Protein AF-A0A9P9SWT7-F1 (afdb_monomer)

Mean predicted aligned error: 10.87 Å

Foldseek 3Di:
DWDWDADPPRQIWIWDWDFDADPVRHGPDRDTDIDTHSDDPDDDPPVRPPDDDPPPDDD

Solvent-accessible surface area (backbone atoms only — not comparable to full-atom values): 4010 Å² total; per-residue (Å²): 118,68,46,84,44,69,44,98,86,72,50,52,25,35,39,38,65,48,72,46,58,42,99,82,69,45,76,70,47,92,52,70,53,80,50,80,34,72,72,78,87,76,89,75,60,75,83,71,41,96,81,61,75,73,88,80,62,84,132

Secondary structure (DSSP, 8-state):
-EEEEE-TTS-EEEEEE--EE-TTSSEEE----EEEESS------GGGSTT-S-TT---

Structure (mmCIF, N/CA/C/O backbone):
data_AF-A0A9P9SWT7-F1
#
_entry.id   AF-A0A9P9SWT7-F1
#
loop_
_atom_site.group_PDB
_atom_site.id
_atom_site.type_symbol
_atom_site.label_atom_id
_atom_site.label_alt_id
_atom_site.label_comp_id
_atom_site.label_asym_id
_atom_site.label_entity_id
_atom_site.label_seq_id
_atom_site.pdbx_PDB_ins_code
_atom_site.Cartn_x
_atom_site.Cartn_y
_atom_site.Cartn_z
_atom_site.occupancy
_atom_site.B_iso_or_equiv
_atom_site.auth_seq_id
_atom_site.auth_comp_id
_atom_site.auth_asym_id
_atom_site.auth_atom_id
_atom_site.pdbx_PDB_model_num
ATOM 1 N N . PHE A 1 1 ? 6.201 -5.248 1.466 1.00 60.16 1 PHE A N 1
ATOM 2 C CA . PHE A 1 1 ? 7.465 -4.702 0.937 1.00 60.16 1 PHE A CA 1
ATOM 3 C C . PHE A 1 1 ? 7.191 -4.180 -0.459 1.00 60.16 1 PHE A C 1
ATOM 5 O O . PHE A 1 1 ? 6.513 -4.877 -1.206 1.00 60.16 1 PHE A O 1
ATOM 12 N N . GLY A 1 2 ? 7.598 -2.948 -0.756 1.00 68.44 2 GLY A N 1
ATOM 13 C CA . GLY A 1 2 ? 7.481 -2.377 -2.096 1.00 68.44 2 GLY A CA 1
ATOM 14 C C . GLY A 1 2 ? 8.861 -2.187 -2.713 1.00 68.44 2 GLY A C 1
ATOM 15 O O . GLY A 1 2 ? 9.841 -2.052 -1.982 1.00 68.44 2 GLY A O 1
ATOM 16 N N . GLU A 1 3 ? 8.928 -2.222 -4.035 1.00 80.06 3 GLU A N 1
ATOM 17 C CA . GLU A 1 3 ? 10.166 -2.156 -4.816 1.00 80.06 3 GLU A CA 1
ATOM 18 C C . GLU A 1 3 ? 10.034 -1.096 -5.920 1.00 80.06 3 GLU A C 1
ATOM 20 O O . GLU A 1 3 ? 8.967 -0.959 -6.520 1.00 80.06 3 GLU A O 1
ATOM 25 N N . GLU A 1 4 ? 11.094 -0.326 -6.185 1.00 80.19 4 GLU A N 1
ATOM 26 C CA . GLU A 1 4 ? 11.134 0.567 -7.351 1.00 80.19 4 GLU A CA 1
ATOM 27 C C . GLU A 1 4 ? 11.383 -0.271 -8.609 1.00 80.19 4 GLU A C 1
ATOM 29 O O . GLU A 1 4 ? 12.300 -1.092 -8.657 1.00 80.19 4 GLU A O 1
ATOM 34 N N . LYS A 1 5 ? 10.560 -0.062 -9.635 1.00 83.62 5 LYS A N 1
ATOM 35 C CA . LYS A 1 5 ? 10.670 -0.705 -10.944 1.00 83.62 5 LYS A CA 1
ATOM 36 C C . LYS 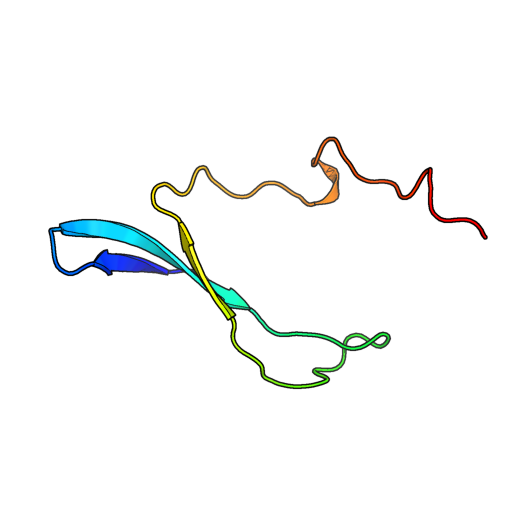A 1 5 ? 10.665 0.341 -12.050 1.00 83.62 5 LYS A C 1
ATOM 38 O O . LYS A 1 5 ? 10.207 1.467 -11.867 1.00 83.62 5 LYS A O 1
ATOM 43 N N . ILE A 1 6 ? 11.163 -0.0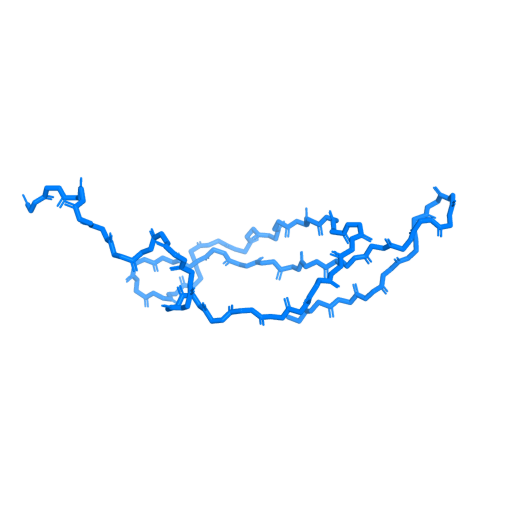56 -13.216 1.00 81.75 6 ILE A N 1
ATOM 44 C CA . ILE A 1 6 ? 11.180 0.763 -14.430 1.00 81.75 6 ILE A CA 1
ATOM 45 C C . ILE A 1 6 ? 10.237 0.117 -15.444 1.00 81.75 6 ILE A C 1
ATOM 47 O O . ILE A 1 6 ? 10.336 -1.080 -15.712 1.00 81.75 6 ILE A O 1
ATOM 51 N N . ALA A 1 7 ? 9.281 0.888 -15.961 1.00 78.94 7 ALA A N 1
ATOM 52 C CA . ALA A 1 7 ? 8.338 0.428 -16.976 1.00 78.94 7 ALA A CA 1
ATOM 53 C C . ALA A 1 7 ? 8.978 0.479 -18.366 1.00 78.94 7 ALA A C 1
ATOM 55 O O . ALA A 1 7 ? 9.951 1.205 -18.594 1.00 78.94 7 ALA A O 1
ATOM 56 N N . ASN A 1 8 ? 8.388 -0.240 -19.321 1.00 73.69 8 ASN A N 1
ATOM 57 C CA . ASN A 1 8 ? 8.753 -0.106 -20.728 1.00 73.69 8 ASN A CA 1
ATOM 58 C C . ASN A 1 8 ? 8.490 1.348 -21.157 1.00 73.69 8 ASN A C 1
ATOM 60 O O . ASN A 1 8 ? 7.343 1.786 -21.176 1.00 73.69 8 ASN A O 1
ATOM 64 N N . GLY A 1 9 ? 9.559 2.107 -21.413 1.00 79.44 9 GLY A N 1
ATOM 65 C CA . GLY A 1 9 ? 9.507 3.562 -21.620 1.00 79.44 9 GLY A CA 1
ATOM 66 C C . GLY A 1 9 ? 10.264 4.399 -20.579 1.00 79.44 9 GLY A C 1
ATOM 67 O O . GLY A 1 9 ? 10.272 5.619 -20.684 1.00 79.44 9 GLY A O 1
ATOM 68 N N . GLY A 1 10 ? 10.919 3.780 -19.588 1.00 79.38 10 GLY A N 1
ATOM 69 C CA . GLY A 1 10 ? 11.823 4.473 -18.657 1.00 79.38 10 GLY A CA 1
ATOM 70 C C . GLY A 1 10 ? 11.140 5.146 -17.460 1.00 79.38 10 GLY A C 1
ATOM 71 O O . GLY A 1 10 ? 11.822 5.717 -16.610 1.00 79.38 10 GLY A O 1
ATOM 72 N N . ILE A 1 11 ? 9.812 5.054 -17.354 1.00 79.3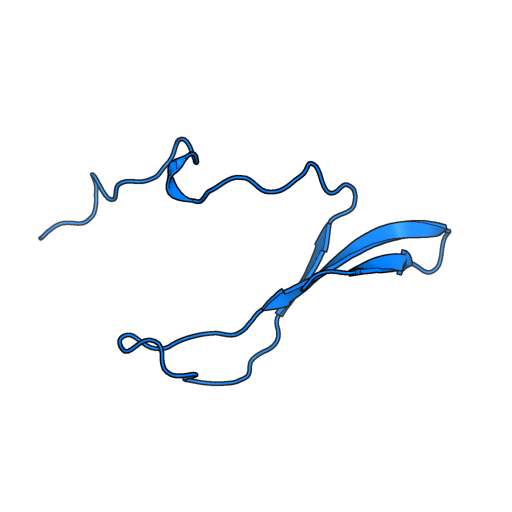1 11 ILE A N 1
ATOM 73 C CA . ILE A 1 11 ? 9.054 5.605 -16.225 1.00 79.31 11 ILE A CA 1
ATOM 74 C C . ILE A 1 11 ? 9.340 4.772 -14.974 1.00 79.31 11 ILE A C 1
ATOM 76 O O . ILE A 1 11 ? 9.128 3.557 -14.962 1.00 79.31 11 ILE A O 1
ATOM 80 N N . LYS A 1 12 ? 9.810 5.432 -13.914 1.00 79.62 12 LYS A N 1
ATOM 81 C CA . LYS A 1 12 ? 9.980 4.821 -12.595 1.00 79.62 12 LYS A CA 1
ATOM 82 C C . LYS A 1 12 ? 8.635 4.730 -11.892 1.00 79.62 12 LYS A C 1
ATOM 84 O O . LYS A 1 12 ? 7.880 5.695 -11.876 1.00 79.62 12 LYS A O 1
ATOM 89 N N . TYR A 1 13 ? 8.352 3.588 -11.287 1.00 79.25 13 TYR A N 1
ATOM 90 C CA . TYR A 1 13 ? 7.168 3.401 -10.466 1.00 79.25 13 TYR A CA 1
ATOM 91 C C . TYR A 1 13 ? 7.499 2.568 -9.235 1.00 79.25 13 TYR A C 1
ATOM 93 O O . TYR A 1 13 ? 8.371 1.702 -9.254 1.00 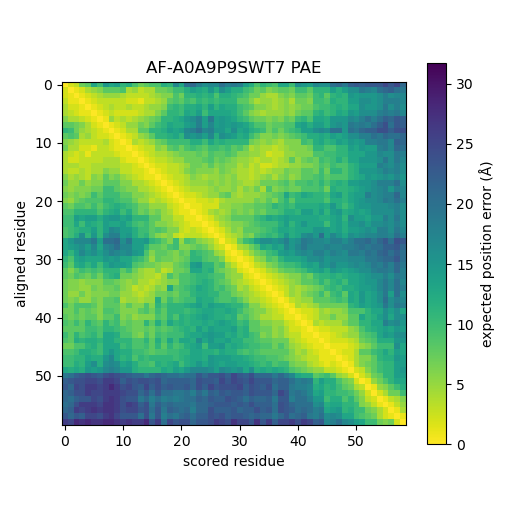79.25 13 TYR A O 1
ATOM 101 N N . PHE A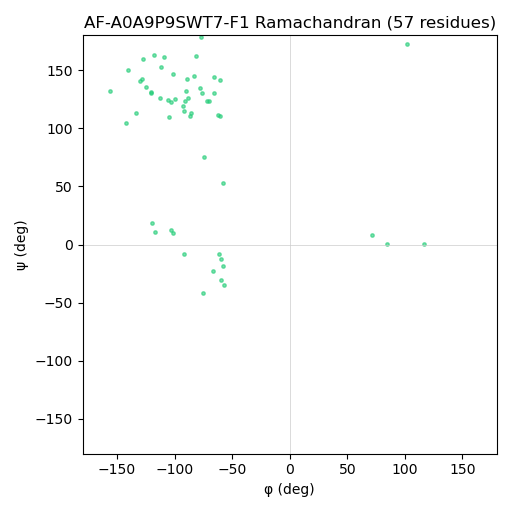 1 14 ? 6.775 2.817 -8.152 1.00 77.75 14 PHE A N 1
ATOM 102 C CA . PHE A 1 14 ? 6.844 1.992 -6.959 1.00 77.75 14 PHE A CA 1
ATOM 103 C C . PHE A 1 14 ? 5.793 0.890 -7.050 1.00 77.75 14 PHE A C 1
ATOM 105 O O . PHE A 1 14 ? 4.608 1.170 -7.238 1.00 77.75 14 PHE A O 1
ATOM 112 N N . HIS A 1 15 ? 6.241 -0.354 -6.945 1.00 76.56 15 HIS A N 1
ATOM 113 C CA . HIS A 1 15 ? 5.421 -1.549 -7.042 1.00 76.56 15 HIS A CA 1
ATOM 114 C C . HIS A 1 15 ? 5.095 -2.075 -5.648 1.00 76.56 15 HIS A C 1
ATOM 116 O O . HIS A 1 15 ? 5.994 -2.342 -4.847 1.00 76.56 15 HIS A O 1
ATOM 122 N N . VAL A 1 16 ? 3.807 -2.251 -5.360 1.00 76.56 16 VAL A N 1
ATOM 123 C CA . VAL A 1 16 ? 3.327 -2.749 -4.067 1.00 76.56 16 VAL A CA 1
ATOM 124 C C . VAL A 1 16 ? 2.535 -4.029 -4.275 1.00 76.56 16 VAL A C 1
ATOM 126 O O . VAL A 1 16 ? 1.617 -4.055 -5.087 1.00 76.56 16 VAL A O 1
ATOM 129 N N . LYS A 1 17 ? 2.865 -5.065 -3.496 1.00 75.12 17 LYS A N 1
ATOM 130 C CA . LYS A 1 17 ? 2.060 -6.284 -3.363 1.00 75.12 17 LYS A CA 1
ATOM 131 C C . LYS A 1 17 ? 1.301 -6.245 -2.041 1.00 75.12 17 LYS A C 1
ATOM 133 O O . LYS A 1 17 ? 1.921 -6.132 -0.980 1.00 75.12 17 LYS A O 1
ATOM 138 N N . ALA A 1 18 ? -0.023 -6.341 -2.107 1.00 72.94 18 ALA A N 1
ATOM 139 C CA . ALA A 1 18 ? -0.905 -6.365 -0.938 1.00 72.94 18 ALA A CA 1
ATOM 140 C C . ALA A 1 18 ? -1.531 -7.754 -0.721 1.00 72.94 18 ALA A C 1
ATOM 142 O O . ALA A 1 18 ? -1.557 -8.571 -1.636 1.00 72.94 18 ALA A O 1
ATOM 143 N N . ARG A 1 19 ? -2.037 -8.018 0.489 1.00 76.81 19 ARG A N 1
ATOM 144 C CA . ARG A 1 19 ? -2.834 -9.210 0.826 1.00 76.81 19 ARG A CA 1
ATOM 145 C C . ARG A 1 19 ? -4.123 -8.770 1.511 1.00 76.81 19 ARG A C 1
ATOM 147 O O . ARG A 1 19 ? -4.088 -7.848 2.322 1.00 76.81 19 ARG A O 1
ATOM 154 N N . TYR A 1 20 ? -5.225 -9.456 1.226 1.00 74.56 20 TYR A N 1
ATOM 155 C CA . TYR A 1 20 ? -6.496 -9.238 1.914 1.00 74.56 20 TYR A CA 1
ATOM 156 C C . TYR A 1 20 ? -6.579 -10.124 3.161 1.00 74.56 20 TYR A C 1
ATOM 158 O O . TYR A 1 20 ? -6.396 -11.344 3.093 1.00 74.56 20 TYR A O 1
ATOM 166 N N . LEU A 1 21 ? -6.850 -9.497 4.303 1.00 80.19 21 LEU A N 1
ATOM 167 C CA . LEU A 1 21 ? -7.077 -10.171 5.580 1.00 80.19 21 LEU A CA 1
ATOM 168 C C . LEU A 1 21 ? -8.583 -10.227 5.870 1.00 80.19 21 LEU A C 1
ATOM 170 O O . LEU A 1 21 ? -9.318 -9.319 5.485 1.00 80.19 21 LEU A O 1
ATOM 174 N N . ASP A 1 22 ? -9.040 -11.291 6.527 1.00 78.38 22 ASP A N 1
ATOM 175 C CA . ASP A 1 22 ? -10.393 -11.387 7.076 1.00 78.38 22 ASP A CA 1
ATOM 176 C C . ASP A 1 22 ? -10.543 -10.582 8.378 1.00 78.38 22 ASP A C 1
ATOM 178 O O . ASP A 1 22 ? -9.591 -9.998 8.902 1.00 78.38 22 ASP A O 1
ATOM 182 N N . PHE A 1 23 ? -11.758 -10.592 8.936 1.00 74.38 23 PHE A N 1
ATOM 183 C CA . PHE A 1 23 ? -12.098 -9.934 10.203 1.00 74.38 23 PHE A CA 1
ATOM 184 C C . PHE A 1 23 ? -11.267 -10.400 11.408 1.00 74.38 23 PHE A C 1
ATOM 186 O O . PHE A 1 23 ? -11.235 -9.714 12.424 1.00 74.38 23 PHE A O 1
ATOM 193 N N . LYS A 1 24 ? -10.610 -11.561 11.325 1.00 81.62 24 LYS A N 1
ATOM 194 C CA . LYS A 1 24 ? -9.737 -12.103 12.374 1.00 81.62 24 LYS A CA 1
ATOM 195 C C . LYS A 1 24 ? -8.254 -11.893 12.058 1.00 81.62 24 LYS A C 1
ATOM 197 O O . LYS A 1 24 ? -7.404 -12.457 12.742 1.00 81.62 24 LYS A O 1
ATOM 202 N N . GLY A 1 25 ? -7.928 -11.109 11.029 1.00 74.50 25 GLY A N 1
ATOM 203 C CA . GLY A 1 25 ? -6.555 -10.876 10.587 1.00 74.50 25 GLY A CA 1
ATOM 204 C C . GLY A 1 25 ? -5.912 -12.088 9.906 1.00 74.50 25 GLY A C 1
ATOM 205 O O . GLY A 1 25 ? -4.715 -12.062 9.622 1.00 74.50 25 GLY A O 1
ATOM 206 N N . LYS A 1 26 ? -6.673 -13.154 9.628 1.00 79.31 26 LYS A N 1
ATOM 207 C CA . LYS A 1 26 ? -6.187 -14.311 8.878 1.00 79.31 26 LYS A CA 1
ATOM 208 C C . LYS A 1 26 ?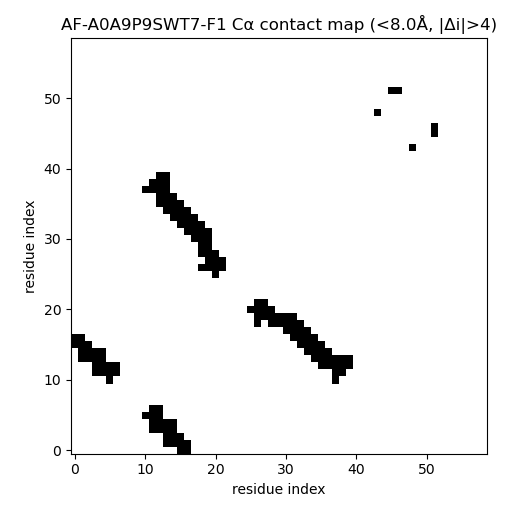 -6.293 -14.005 7.389 1.00 79.31 26 LYS A C 1
ATOM 210 O O . LYS A 1 26 ? -7.202 -13.320 6.936 1.00 79.31 26 LYS A O 1
ATOM 215 N N . VAL A 1 27 ? -5.349 -14.506 6.599 1.00 73.56 27 VAL A N 1
ATOM 216 C CA . VAL A 1 27 ? -5.412 -14.369 5.140 1.00 73.56 27 VAL A CA 1
ATOM 217 C C . VAL A 1 27 ? -6.663 -15.092 4.636 1.00 73.56 27 VAL A C 1
ATOM 219 O O . VAL A 1 27 ? -6.744 -16.317 4.710 1.00 73.56 27 VAL A O 1
ATOM 222 N N . PHE A 1 28 ? -7.639 -14.325 4.152 1.00 66.00 28 PHE A N 1
ATOM 223 C CA . PHE A 1 28 ? -8.897 -14.852 3.615 1.00 66.00 28 PHE A CA 1
ATOM 224 C C . PHE A 1 28 ? -8.685 -15.463 2.226 1.00 66.00 28 PHE A C 1
ATOM 226 O O . PHE A 1 28 ? -9.202 -16.528 1.900 1.00 66.00 28 PHE A O 1
ATOM 233 N N . ARG A 1 29 ? -7.886 -14.765 1.411 1.00 64.19 29 ARG A N 1
ATOM 234 C CA . ARG A 1 29 ? -7.459 -15.145 0.065 1.00 64.19 29 ARG A CA 1
ATOM 235 C C . ARG A 1 29 ? -6.156 -14.409 -0.239 1.00 64.19 29 ARG A C 1
ATOM 237 O O . ARG A 1 29 ? -6.077 -13.197 -0.035 1.00 64.19 29 ARG A O 1
ATOM 244 N N . GLU A 1 30 ? -5.143 -15.106 -0.749 1.00 60.25 30 GLU A N 1
ATOM 245 C CA . GLU A 1 30 ? -3.973 -14.445 -1.338 1.00 60.25 30 GLU A CA 1
ATOM 246 C C . GLU A 1 30 ? -4.359 -13.866 -2.703 1.00 60.25 30 GLU A C 1
ATOM 248 O O . GLU A 1 30 ? -4.050 -14.412 -3.755 1.00 60.25 30 GLU A O 1
ATOM 253 N N . THR A 1 31 ? -5.093 -12.757 -2.694 1.00 60.00 31 THR A N 1
ATOM 254 C CA . THR A 1 31 ? -5.164 -11.880 -3.860 1.00 60.00 31 THR A CA 1
ATOM 255 C C . THR A 1 31 ? -4.079 -10.833 -3.692 1.00 60.00 31 THR A C 1
ATOM 257 O O . THR A 1 31 ? -4.124 -10.030 -2.760 1.00 60.00 31 THR A O 1
ATOM 260 N N . SER A 1 32 ? -3.096 -10.871 -4.589 1.00 61.09 32 SER A N 1
ATOM 261 C CA . SER A 1 32 ? -2.123 -9.803 -4.760 1.00 61.09 32 SER A CA 1
ATOM 262 C C . SER A 1 32 ? -2.691 -8.762 -5.712 1.00 61.09 32 SER A C 1
ATOM 264 O O . SER A 1 32 ? -2.877 -9.040 -6.895 1.00 61.09 32 SER A O 1
ATOM 266 N N . SER A 1 33 ? -2.956 -7.569 -5.197 1.00 63.34 33 SER A N 1
ATOM 267 C CA . SER A 1 33 ? -3.195 -6.397 -6.036 1.00 63.34 33 SER A CA 1
ATOM 268 C C . SER A 1 33 ? -1.860 -5.712 -6.294 1.00 63.34 33 SER A C 1
ATOM 270 O O . SER A 1 33 ? -1.088 -5.504 -5.354 1.00 63.34 33 SER A O 1
ATOM 272 N N . GLU A 1 34 ? -1.601 -5.379 -7.554 1.00 68.25 34 GLU A N 1
ATOM 273 C CA . GLU A 1 34 ? -0.429 -4.618 -7.972 1.00 68.25 34 GLU A CA 1
ATOM 274 C C . GLU A 1 34 ? -0.869 -3.196 -8.314 1.00 68.25 34 GLU A C 1
ATOM 276 O O . GLU A 1 34 ? -1.765 -2.990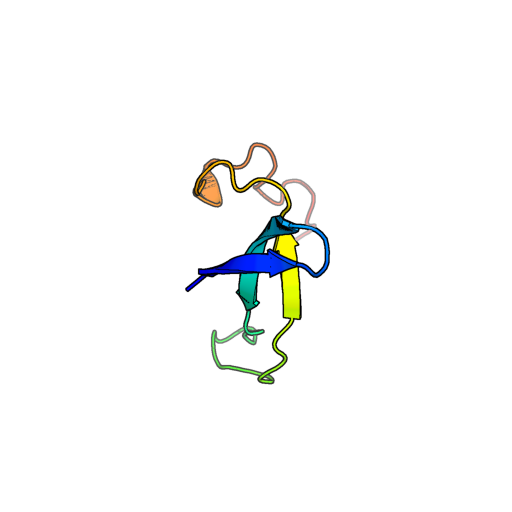 -9.131 1.00 68.25 34 GLU A O 1
ATOM 281 N N . ALA A 1 35 ? -0.249 -2.209 -7.674 1.00 71.25 35 ALA A N 1
ATOM 282 C CA . ALA A 1 35 ? -0.444 -0.801 -7.995 1.00 71.25 35 ALA A CA 1
ATOM 283 C C . ALA A 1 35 ? 0.898 -0.195 -8.402 1.00 71.25 35 ALA A C 1
ATOM 285 O O . ALA A 1 35 ? 1.900 -0.383 -7.707 1.00 71.25 35 ALA A O 1
ATOM 286 N N . ALA A 1 36 ? 0.908 0.523 -9.524 1.00 73.19 36 ALA A N 1
ATOM 287 C CA . ALA A 1 36 ? 2.041 1.330 -9.947 1.00 73.19 36 ALA A CA 1
ATOM 288 C C . ALA A 1 36 ? 1.854 2.756 -9.421 1.00 73.19 36 ALA A C 1
ATOM 290 O O . ALA A 1 36 ? 0.880 3.427 -9.756 1.00 73.19 36 ALA A O 1
ATOM 291 N N . ILE A 1 37 ? 2.784 3.215 -8.586 1.00 76.75 37 ILE A N 1
ATOM 292 C CA . ILE A 1 37 ? 2.804 4.593 -8.090 1.00 76.75 37 ILE A CA 1
ATOM 293 C C . ILE A 1 37 ? 3.918 5.329 -8.824 1.00 76.75 37 ILE A C 1
ATOM 295 O O . ILE A 1 37 ? 5.091 5.075 -8.564 1.00 76.75 37 ILE A O 1
ATOM 299 N N . GLU A 1 38 ? 3.559 6.249 -9.715 1.00 74.62 38 GLU A N 1
ATOM 300 C CA . GLU A 1 38 ? 4.512 7.012 -10.538 1.00 74.62 38 GLU A CA 1
ATOM 301 C C . GLU A 1 38 ? 5.537 7.793 -9.696 1.00 74.62 38 GLU A C 1
ATOM 303 O O . GLU A 1 38 ? 6.707 7.902 -10.051 1.00 74.62 38 GLU A O 1
ATOM 308 N N . LYS A 1 39 ? 5.126 8.301 -8.526 1.00 74.25 39 LYS A N 1
ATOM 309 C CA . LYS A 1 39 ? 6.027 8.966 -7.578 1.00 74.25 39 LYS A CA 1
ATOM 310 C C . LYS A 1 39 ? 5.666 8.627 -6.140 1.00 74.25 39 LYS A C 1
ATOM 312 O O . LYS A 1 39 ? 4.707 9.165 -5.586 1.00 74.25 39 LYS A O 1
ATOM 317 N N . PHE A 1 40 ? 6.458 7.761 -5.515 1.00 74.06 40 PHE A N 1
ATOM 318 C CA . PHE A 1 40 ? 6.330 7.465 -4.092 1.00 74.06 40 PHE A CA 1
ATOM 319 C C . PHE A 1 40 ? 6.810 8.660 -3.256 1.00 74.06 40 PHE A C 1
ATOM 321 O O . PHE A 1 40 ? 7.937 9.122 -3.415 1.00 74.06 40 PHE A O 1
ATOM 328 N N . ARG A 1 41 ? 5.947 9.190 -2.381 1.00 78.25 41 ARG A N 1
ATOM 329 C CA . ARG A 1 41 ? 6.226 10.395 -1.569 1.00 78.25 41 ARG A CA 1
ATOM 330 C C . ARG A 1 41 ? 6.578 10.087 -0.109 1.00 78.25 41 ARG A C 1
ATOM 332 O O . ARG A 1 41 ? 6.606 10.997 0.711 1.00 78.25 41 ARG A O 1
ATOM 339 N N . GLY A 1 42 ? 6.846 8.822 0.207 1.00 76.88 42 GLY A N 1
ATOM 340 C CA . GLY A 1 42 ? 7.075 8.350 1.570 1.00 76.88 42 GLY A CA 1
ATOM 341 C C . GLY A 1 42 ? 5.861 7.641 2.167 1.00 76.88 42 GLY A C 1
ATOM 342 O O . GLY A 1 42 ? 4.782 7.589 1.578 1.00 76.88 42 GLY A O 1
ATOM 343 N N . VAL A 1 43 ? 6.071 7.055 3.343 1.00 77.62 43 VAL A N 1
ATOM 344 C CA . VAL A 1 43 ? 5.023 6.402 4.134 1.00 77.62 43 VAL A CA 1
ATOM 345 C C . VAL A 1 43 ? 4.362 7.415 5.068 1.00 77.62 43 VAL A C 1
ATOM 347 O O . VAL A 1 43 ? 5.038 8.271 5.632 1.00 77.62 43 VAL A O 1
ATOM 350 N N . LYS A 1 44 ? 3.047 7.300 5.257 1.00 80.06 44 LYS A N 1
ATOM 351 C CA . LYS A 1 44 ? 2.286 8.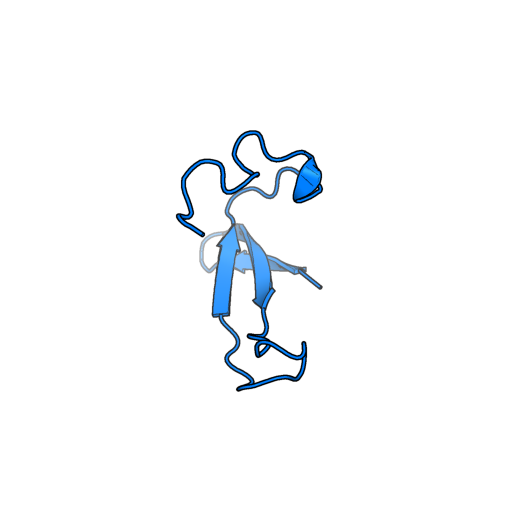048 6.265 1.00 80.06 44 LYS A CA 1
ATOM 352 C C . LYS A 1 44 ? 1.533 7.043 7.131 1.00 80.06 44 LYS A C 1
ATOM 354 O O . LYS A 1 44 ? 0.985 6.085 6.580 1.00 80.06 44 LYS A O 1
ATOM 359 N N . GLN A 1 45 ? 1.537 7.206 8.458 1.00 74.88 45 GLN A N 1
ATOM 360 C CA . GLN A 1 45 ? 0.758 6.304 9.306 1.00 74.88 45 GLN A CA 1
ATOM 361 C C . GLN A 1 45 ? -0.727 6.504 9.011 1.00 74.88 45 GLN A C 1
ATOM 363 O O . GLN A 1 45 ? -1.173 7.618 8.738 1.00 74.88 45 GLN A O 1
ATOM 368 N N . ILE A 1 46 ? -1.503 5.420 9.058 1.00 74.38 46 ILE A N 1
ATOM 369 C CA . ILE A 1 46 ? -2.943 5.489 8.785 1.00 74.38 46 ILE A CA 1
ATOM 370 C C . ILE A 1 46 ? -3.660 6.436 9.761 1.00 74.38 46 ILE A C 1
ATOM 372 O O . ILE A 1 46 ? -4.611 7.104 9.375 1.00 74.38 46 ILE A O 1
ATOM 376 N N . THR A 1 47 ? -3.149 6.542 10.991 1.00 73.25 47 THR A N 1
ATOM 377 C CA . THR A 1 47 ? -3.602 7.462 12.045 1.00 73.25 47 THR A CA 1
ATOM 378 C C . THR A 1 47 ? -3.355 8.930 11.723 1.00 73.25 47 THR A C 1
ATOM 380 O O . THR A 1 47 ? -4.042 9.788 12.262 1.00 73.25 47 THR A O 1
ATOM 383 N N . ASP A 1 48 ? -2.405 9.223 10.835 1.00 75.56 48 ASP A N 1
ATOM 384 C CA . ASP A 1 48 ? -2.067 10.588 10.437 1.00 75.56 48 ASP A CA 1
ATOM 385 C C . ASP A 1 48 ? -2.863 11.025 9.196 1.00 75.56 48 ASP A C 1
ATOM 387 O O . ASP A 1 48 ? -2.765 12.177 8.759 1.00 75.56 48 ASP A O 1
ATOM 391 N N . LEU A 1 49 ? -3.602 10.110 8.552 1.00 74.44 49 LEU A N 1
ATOM 392 C CA . LEU A 1 49 ? -4.480 10.452 7.434 1.00 74.44 49 LEU A CA 1
ATOM 393 C C . LEU A 1 49 ? -5.610 11.348 7.948 1.00 74.44 49 LEU A C 1
ATOM 395 O O . LEU A 1 49 ? -6.304 10.999 8.896 1.00 74.44 49 LEU A O 1
ATOM 399 N N . GLU A 1 50 ? -5.844 12.474 7.273 1.00 70.44 50 GLU A N 1
ATOM 400 C CA . GLU A 1 50 ? -6.831 13.492 7.680 1.00 70.44 50 GLU A CA 1
ATOM 401 C C . GLU A 1 50 ? -8.285 12.970 7.730 1.00 70.44 50 GLU A C 1
ATOM 403 O O . GLU A 1 50 ? -9.180 13.664 8.206 1.00 70.44 50 GLU A O 1
ATOM 408 N N . VAL A 1 51 ? -8.533 11.742 7.257 1.00 63.12 51 VAL A N 1
ATOM 409 C CA . VAL A 1 51 ? -9.864 11.188 6.968 1.00 63.12 51 VAL A CA 1
ATOM 410 C C . VAL A 1 51 ? -10.261 9.935 7.763 1.00 63.12 51 VAL A C 1
ATOM 412 O O . VAL A 1 51 ? -11.216 9.269 7.378 1.00 63.12 51 VAL A O 1
ATOM 415 N N . VAL A 1 52 ? -9.634 9.605 8.898 1.00 55.00 52 VAL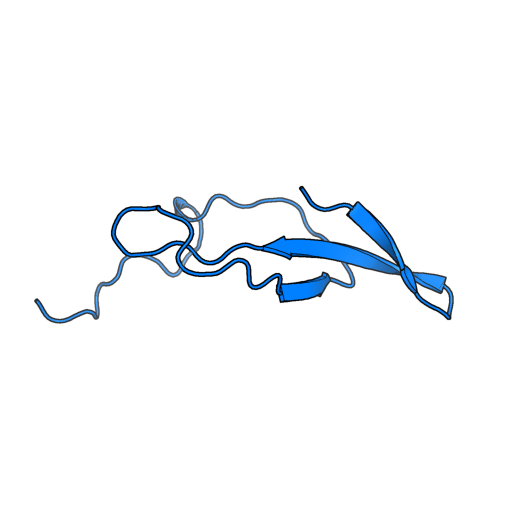 A N 1
ATOM 416 C CA . VAL A 1 52 ? -10.171 8.537 9.779 1.00 55.00 52 VAL A CA 1
ATOM 417 C C . VAL A 1 52 ? -10.170 9.018 11.236 1.00 55.00 52 VAL A C 1
ATOM 419 O O . VAL A 1 52 ? -9.114 9.291 11.793 1.00 55.00 52 VAL A O 1
ATOM 422 N N . PRO A 1 53 ? -11.359 9.199 11.843 1.00 58.75 53 PRO A N 1
ATOM 423 C CA . PRO A 1 53 ? -12.200 8.066 12.204 1.00 58.75 53 PRO A CA 1
ATOM 424 C C . PRO A 1 53 ? -13.551 8.053 11.493 1.00 58.75 53 PRO A C 1
ATOM 426 O O . PRO A 1 53 ? -14.012 9.056 10.959 1.00 58.75 53 PRO A O 1
ATOM 429 N N . LEU A 1 54 ? -14.175 6.878 11.524 1.00 59.97 54 LEU A N 1
ATOM 430 C CA . LEU A 1 54 ? -15.516 6.510 11.067 1.00 59.97 54 LEU A CA 1
ATOM 431 C C . LEU A 1 54 ? -16.639 7.328 11.745 1.00 59.97 54 LEU A C 1
ATOM 433 O O . LEU A 1 54 ? -17.583 6.758 12.277 1.00 59.97 54 LEU A O 1
ATOM 437 N N . LYS A 1 55 ? -16.582 8.666 11.736 1.00 54.44 55 LYS A N 1
ATOM 438 C CA . LYS A 1 55 ? -17.619 9.538 12.328 1.00 54.44 55 LYS A CA 1
ATOM 439 C C . LYS A 1 55 ? -19.003 9.326 11.691 1.00 54.44 55 LYS A C 1
ATOM 441 O O . LYS A 1 55 ? -19.995 9.809 12.218 1.00 54.44 55 LYS A O 1
ATOM 446 N N . TYR A 1 56 ? -19.049 8.619 10.561 1.00 56.78 56 TYR A N 1
ATOM 447 C CA . TYR A 1 56 ? -20.242 8.349 9.768 1.00 56.78 56 TYR A CA 1
ATOM 448 C C . TYR A 1 56 ? -20.599 6.860 9.664 1.00 56.78 56 TYR A C 1
ATOM 450 O O . TYR A 1 56 ? -21.456 6.521 8.854 1.00 56.78 56 TYR A O 1
ATOM 458 N N . HIS A 1 57 ? -19.973 5.961 10.437 1.00 48.34 57 HIS A N 1
ATOM 459 C CA . HIS A 1 57 ? -20.469 4.585 10.515 1.00 48.34 57 HIS A CA 1
ATOM 460 C C . HIS A 1 57 ? -21.543 4.519 11.614 1.00 48.34 57 HIS A C 1
ATOM 462 O O . HIS A 1 57 ? -21.195 4.677 12.786 1.00 48.34 57 HIS A O 1
ATOM 468 N N . PRO A 1 58 ? -22.834 4.328 11.277 1.00 58.53 58 PRO A N 1
ATOM 469 C CA . PRO A 1 58 ? -23.865 4.116 12.288 1.00 58.53 58 PRO A CA 1
ATOM 470 C C . PRO A 1 58 ? -23.544 2.856 13.103 1.00 58.53 58 PRO A C 1
ATOM 472 O O . PRO A 1 58 ? -23.007 1.890 12.555 1.00 58.53 58 PRO A O 1
ATOM 475 N N . SER A 1 59 ? -23.806 2.923 14.410 1.00 61.72 59 SER A N 1
ATOM 476 C CA . SER A 1 59 ? -23.640 1.819 15.370 1.00 61.72 59 SER A CA 1
ATOM 477 C C . SER A 1 59 ? -24.638 0.697 15.123 1.00 61.72 59 SER A C 1
ATOM 479 O O . SER A 1 59 ? -25.785 1.025 14.743 1.00 61.72 59 SER A O 1
#

Sequence (59 aa):
FGEEKIANGGIKYFHVKARYLDFKGKVFRETSSEAAIEKFRGVKQITDLEVVPLKYHPS

Nearest PDB structures (foldseek):
  5wvi-assembly1_U  TM=3.816E-01  e=8.110E+00  Saccharomyces cerevisiae S288C
  7nky-assembly1_O  TM=2.842E-01  e=8.633E+00  Saccharomyces cerevisiae

pLDDT: mean 71.79, std 8.36, range [48.34, 83.62]

Radius of gyration: 15.65 Å; Cα contacts (8 Å, |Δi|>4): 73; chains: 1; bounding box: 36×29×37 Å